Protein AF-A0A1B6HDD0-F1 (afdb_monomer)

Foldseek 3Di:
DDAPDVVQDDDDPQWDQDPVGNNDTAGDAVVAAAQFHCPHRNATDHDPQWDQDPVDRSYTHHHAPDAQAQFHCPHHNATDHDPQWDQDPVDRSYTAGDAVVAAAQFHCPHRNATDHDPQWDQDPVHRSYTHGHDPDDPDPD

Nearest PDB structures (foldseek):
  5mvx-assembly1_A  TM=5.443E-01  e=8.608E-04  Homo sapiens
  6pol-assembly3_F  TM=2.714E-01  e=2.134E-03  Homo sapiens
  3gis-assembly1_X  TM=2.919E-01  e=2.547E-01  Homo sapiens

pLDDT: mean 93.24, std 7.4, range [51.44, 97.88]

Mean predicted aligned error: 6.97 Å

Solvent-accessible surface area (backbone atoms only — not comparable to full-atom values): 7904 Å² total; per-residue (Å²): 101,49,77,78,48,92,99,33,60,41,54,45,93,53,35,40,63,32,94,91,40,66,82,41,63,37,46,42,35,85,70,67,40,38,60,35,42,50,77,38,56,68,38,49,44,48,39,92,58,29,39,71,34,90,91,41,68,42,35,28,42,46,39,43,95,59,78,37,41,62,33,41,55,75,37,60,69,34,47,43,51,39,91,52,33,40,74,32,93,90,39,71,43,32,30,41,43,43,35,84,69,66,38,40,63,32,42,47,76,39,57,67,37,49,46,47,39,93,63,30,38,71,36,93,90,43,65,42,35,29,40,79,58,68,96,57,84,72,82,88,115

Radius of gyration: 28.45 Å; Cα contacts (8 Å, |Δi|>4): 292; chains: 1; bounding box: 66×26×88 Å

Organism: NCBI:txid320908

Secondary structure (DSSP, 8-state):
-EEEETTEEEPPTTEEE-SS-TT-EEE--SSPPBSEEEEETTEEEEPTTEEE-SS-TTBEEEP-SS--BTEEEEETTEEEEPTTEEE-SS-TTBEEE--SSPPBSEEEEETTEEEEPTTEEE-SS-TTBEEE--SS--TT-

Structure (mmCIF, N/CA/C/O backbone):
data_AF-A0A1B6HDD0-F1
#
_entry.id   AF-A0A1B6HDD0-F1
#
loop_
_atom_site.group_PDB
_atom_site.id
_atom_site.type_symbol
_atom_site.label_atom_id
_atom_site.label_alt_id
_atom_site.label_comp_id
_atom_site.label_asym_id
_atom_site.label_entity_id
_atom_site.label_seq_id
_atom_site.pdbx_PDB_ins_code
_atom_site.Cartn_x
_atom_site.Cartn_y
_atom_site.Cartn_z
_atom_site.occupancy
_atom_site.B_iso_or_equiv
_atom_site.auth_seq_id
_atom_site.auth_comp_id
_atom_site.auth_asym_id
_atom_site.auth_atom_id
_atom_site.pdbx_PDB_model_num
ATOM 1 N N . GLY A 1 1 ? 16.488 -5.347 -32.442 1.00 87.25 1 GLY A N 1
ATOM 2 C CA . GLY A 1 1 ? 16.952 -4.260 -33.319 1.00 87.25 1 GLY A CA 1
ATOM 3 C C . GLY A 1 1 ? 17.663 -4.857 -34.510 1.00 87.25 1 GLY A C 1
ATOM 4 O O . GLY A 1 1 ? 17.788 -6.074 -3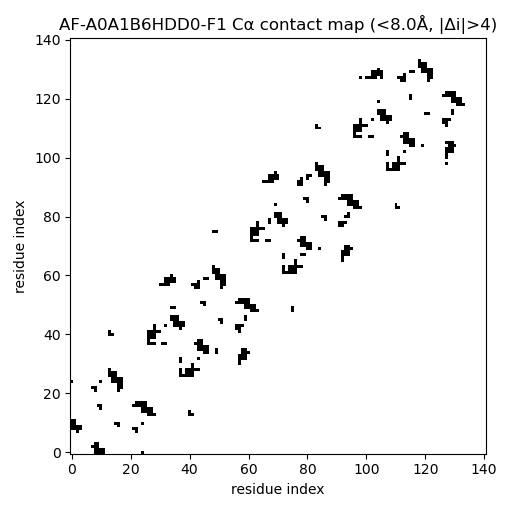4.580 1.00 87.25 1 GLY A O 1
ATOM 5 N N . PHE A 1 2 ? 18.130 -4.018 -35.420 1.00 93.19 2 PHE A N 1
ATOM 6 C CA . PHE A 1 2 ? 18.874 -4.415 -36.612 1.00 93.19 2 PHE A CA 1
ATOM 7 C C . PHE A 1 2 ? 20.097 -3.512 -36.804 1.00 93.19 2 PHE A C 1
ATOM 9 O O . PHE A 1 2 ? 20.147 -2.395 -36.290 1.00 93.19 2 PHE A O 1
ATOM 16 N N . CYS A 1 3 ? 21.099 -4.002 -37.530 1.00 93.62 3 CYS A N 1
ATOM 17 C CA . CYS A 1 3 ? 22.271 -3.212 -37.896 1.00 93.62 3 CYS A CA 1
ATOM 18 C C . CYS A 1 3 ? 21.916 -2.327 -39.098 1.00 93.62 3 CYS A C 1
ATOM 20 O O . CYS A 1 3 ? 21.550 -2.852 -40.147 1.00 93.62 3 CYS A O 1
ATOM 22 N N . SER A 1 4 ? 21.982 -1.004 -38.943 1.00 93.62 4 SER A N 1
ATOM 23 C CA . SER A 1 4 ? 21.658 -0.044 -40.012 1.00 93.62 4 SER A CA 1
ATOM 24 C C . SER A 1 4 ? 22.897 0.521 -40.711 1.00 93.62 4 SER A C 1
ATOM 26 O O . SER A 1 4 ? 22.794 0.994 -41.840 1.00 93.62 4 SER A O 1
ATOM 28 N N . ALA A 1 5 ? 24.067 0.449 -40.068 1.00 92.00 5 ALA A N 1
ATOM 29 C CA . ALA A 1 5 ? 25.375 0.823 -40.611 1.00 92.00 5 ALA A CA 1
ATOM 30 C C . ALA A 1 5 ? 26.495 0.130 -39.803 1.00 92.00 5 ALA A C 1
ATOM 32 O O . ALA A 1 5 ? 26.215 -0.388 -38.717 1.00 92.00 5 ALA A O 1
ATOM 33 N N . PRO A 1 6 ? 27.765 0.122 -40.263 1.00 91.81 6 PRO A N 1
ATOM 34 C CA . PRO A 1 6 ? 28.874 -0.424 -39.482 1.00 91.81 6 PRO A CA 1
ATOM 35 C C . PRO A 1 6 ? 28.895 0.149 -38.059 1.00 91.81 6 PRO A C 1
ATOM 37 O O . PRO A 1 6 ? 28.836 1.364 -37.867 1.00 91.81 6 PRO A O 1
ATOM 40 N N . ASN A 1 7 ? 28.931 -0.734 -37.058 1.00 87.06 7 ASN A N 1
ATOM 41 C CA . ASN A 1 7 ? 28.889 -0.391 -35.630 1.00 87.06 7 ASN A CA 1
ATOM 42 C C . ASN A 1 7 ? 27.649 0.418 -35.184 1.00 87.06 7 ASN A C 1
ATOM 44 O O . ASN A 1 7 ? 27.659 1.022 -34.116 1.00 87.06 7 ASN A O 1
ATOM 48 N N . THR A 1 8 ? 26.566 0.429 -35.969 1.00 91.19 8 THR A N 1
ATOM 49 C CA . THR A 1 8 ? 25.345 1.189 -35.662 1.00 91.19 8 THR A CA 1
ATOM 50 C C . THR A 1 8 ? 24.133 0.265 -35.567 1.00 91.19 8 THR A C 1
ATOM 52 O O . THR A 1 8 ? 23.636 -0.256 -36.565 1.00 91.19 8 THR A O 1
ATOM 55 N N . CYS A 1 9 ? 23.623 0.091 -34.345 1.00 92.06 9 CYS A N 1
ATOM 56 C CA . CYS A 1 9 ? 22.371 -0.618 -34.076 1.00 92.06 9 CYS A CA 1
ATOM 57 C C . CYS A 1 9 ? 21.180 0.356 -34.101 1.00 92.06 9 CYS A C 1
ATOM 59 O O . CYS A 1 9 ? 21.254 1.438 -33.509 1.00 92.06 9 CYS A O 1
ATOM 61 N N . THR A 1 10 ? 20.081 -0.034 -34.747 1.00 94.94 10 THR A N 1
ATOM 62 C CA . THR A 1 10 ? 18.776 0.643 -34.702 1.00 94.94 10 THR A CA 1
ATOM 63 C C . THR A 1 10 ? 17.762 -0.267 -34.008 1.00 94.94 10 THR A C 1
ATOM 65 O O . THR A 1 10 ? 17.672 -1.464 -34.290 1.00 94.94 10 THR A O 1
ATOM 68 N N . CYS A 1 11 ? 17.004 0.281 -33.059 1.00 96.00 11 CYS A N 1
ATOM 69 C CA . CYS A 1 11 ? 15.998 -0.475 -32.316 1.00 96.00 11 CYS A CA 1
ATOM 70 C C . CYS A 1 11 ? 14.712 -0.660 -33.134 1.00 96.00 11 CYS A C 1
ATOM 72 O O . CYS A 1 11 ? 14.421 0.138 -34.018 1.00 96.00 11 CYS A O 1
ATOM 74 N N . TYR A 1 12 ? 13.980 -1.745 -32.861 1.00 95.38 12 TYR A N 1
ATOM 75 C CA . TYR A 1 12 ? 12.648 -1.948 -33.438 1.00 95.38 12 TYR A CA 1
ATOM 76 C C . TYR A 1 12 ? 11.626 -1.029 -32.762 1.00 95.38 12 TYR A C 1
ATOM 78 O O . TYR A 1 12 ? 11.892 -0.507 -31.676 1.00 95.38 12 TYR A O 1
ATOM 86 N N . ASP A 1 13 ? 10.456 -0.880 -33.379 1.00 94.81 13 ASP A N 1
ATOM 87 C CA . ASP A 1 13 ? 9.355 -0.085 -32.839 1.00 94.81 13 ASP A CA 1
ATOM 88 C C . ASP A 1 13 ? 9.006 -0.507 -31.407 1.00 94.81 13 ASP A C 1
ATOM 90 O O . ASP A 1 13 ? 8.949 -1.692 -31.075 1.00 94.81 13 ASP A O 1
ATOM 94 N N . GLY A 1 14 ? 8.813 0.486 -30.535 1.00 94.06 14 GLY A N 1
ATOM 95 C CA . GLY A 1 14 ? 8.567 0.258 -29.111 1.00 94.06 14 GLY A CA 1
ATOM 96 C C . GLY A 1 14 ? 9.820 -0.030 -28.274 1.00 94.06 14 GLY A C 1
ATOM 97 O O . GLY A 1 14 ? 9.694 -0.293 -27.080 1.00 94.06 14 GLY A O 1
ATOM 98 N N . TYR A 1 15 ? 11.022 0.049 -28.854 1.00 95.62 15 TYR A N 1
ATOM 99 C CA . TYR A 1 15 ? 12.292 -0.076 -28.137 1.00 95.62 15 TYR A CA 1
ATOM 100 C C . TYR A 1 15 ? 13.188 1.151 -28.339 1.00 95.62 15 TYR A C 1
ATOM 102 O O . TYR A 1 15 ? 13.199 1.777 -29.396 1.00 95.62 15 TYR A O 1
ATOM 110 N N . VAL A 1 16 ? 14.019 1.450 -27.342 1.00 94.56 16 VAL A N 1
ATOM 111 C CA . VAL A 1 16 ? 15.017 2.534 -27.366 1.00 94.56 16 VAL A CA 1
ATOM 112 C C . VAL A 1 16 ? 16.392 2.006 -26.986 1.00 94.56 16 VAL A C 1
ATOM 114 O O . VAL A 1 16 ? 16.502 0.991 -26.298 1.00 94.56 16 VAL A O 1
ATOM 117 N N . LYS A 1 17 ? 17.461 2.679 -27.425 1.00 94.12 17 LYS A N 1
ATOM 118 C CA . LYS A 1 17 ? 18.824 2.302 -27.027 1.00 94.12 17 LYS A CA 1
ATOM 119 C C . LYS A 1 17 ? 18.963 2.373 -25.511 1.00 94.12 17 LYS A C 1
ATOM 121 O O . LYS A 1 17 ? 18.499 3.322 -24.880 1.00 94.12 17 LYS A O 1
ATOM 126 N N . ASN A 1 18 ? 19.593 1.361 -24.931 1.00 91.12 18 ASN A N 1
ATOM 127 C CA . ASN A 1 18 ? 19.897 1.347 -23.514 1.00 91.12 18 ASN A CA 1
ATOM 128 C C . ASN A 1 18 ? 20.914 2.453 -23.201 1.00 91.12 18 ASN A C 1
ATOM 130 O O . ASN A 1 18 ? 21.829 2.706 -23.982 1.00 91.12 18 ASN A O 1
ATOM 134 N N . PHE A 1 19 ? 20.754 3.095 -22.046 1.00 88.12 19 PHE A N 1
ATOM 135 C CA . PHE A 1 19 ? 21.634 4.181 -21.620 1.00 88.12 19 PHE A CA 1
ATOM 136 C C . PHE A 1 19 ? 23.091 3.728 -21.416 1.00 88.12 19 PHE A C 1
ATOM 138 O O . PHE A 1 19 ? 24.013 4.474 -21.725 1.00 88.12 19 PHE A O 1
ATOM 145 N N . TRP A 1 20 ? 23.298 2.502 -20.925 1.00 90.69 20 TRP A N 1
ATOM 146 C CA . TRP A 1 20 ? 24.621 1.959 -20.596 1.00 90.69 20 TRP A CA 1
ATOM 147 C C . TRP A 1 20 ? 25.282 1.223 -21.763 1.00 90.69 20 TRP A C 1
ATOM 149 O O . TRP A 1 20 ? 26.503 1.102 -21.799 1.00 90.69 20 TRP A O 1
ATOM 159 N N . ASP A 1 21 ? 24.486 0.728 -22.711 1.00 91.38 21 ASP A N 1
ATOM 160 C CA . ASP A 1 21 ? 24.967 -0.025 -23.867 1.00 91.38 21 ASP A CA 1
ATOM 161 C C . ASP A 1 21 ? 24.162 0.335 -25.121 1.00 91.38 21 ASP A C 1
ATOM 163 O O . ASP A 1 21 ? 23.034 -0.118 -25.321 1.00 91.38 21 ASP A O 1
ATOM 167 N N . SER A 1 22 ? 24.776 1.126 -26.002 1.00 88.94 22 SER A N 1
ATOM 168 C CA . SER A 1 22 ? 24.150 1.591 -27.246 1.00 88.94 22 SER A CA 1
ATOM 169 C C . SER A 1 22 ? 23.842 0.478 -28.261 1.00 88.94 22 SER A C 1
ATOM 171 O O . SER A 1 22 ? 23.110 0.723 -29.227 1.00 88.94 22 SER A O 1
ATOM 173 N N . TYR A 1 23 ? 24.373 -0.732 -28.049 1.00 90.00 23 TYR A N 1
ATOM 174 C CA . TYR A 1 23 ? 24.088 -1.921 -28.853 1.00 90.00 23 TYR A CA 1
ATOM 175 C C . TYR A 1 23 ? 22.906 -2.732 -28.309 1.00 90.00 23 TYR A C 1
ATOM 177 O O . TYR A 1 23 ? 22.387 -3.604 -29.011 1.00 90.00 23 TYR A O 1
ATOM 185 N N . LYS A 1 24 ? 22.425 -2.416 -27.101 1.00 92.19 24 LYS A N 1
ATOM 186 C CA . LYS A 1 24 ? 21.248 -3.030 -26.488 1.00 92.19 24 LYS A CA 1
ATOM 187 C C . LYS A 1 24 ? 20.025 -2.133 -26.653 1.00 92.19 24 LYS A C 1
ATOM 189 O O . LYS A 1 24 ? 20.088 -0.923 -26.465 1.00 92.19 24 LYS A O 1
ATOM 194 N N . CYS A 1 25 ? 18.885 -2.742 -26.956 1.00 93.81 25 CYS A N 1
ATOM 195 C CA . CYS A 1 25 ? 17.597 -2.059 -27.016 1.00 93.81 25 CYS A CA 1
ATOM 196 C C . CYS A 1 25 ? 16.744 -2.463 -25.810 1.00 93.81 25 CYS A C 1
ATOM 198 O O . CYS A 1 25 ? 16.557 -3.653 -25.560 1.00 93.81 25 CYS A O 1
ATOM 200 N N . SER A 1 26 ? 16.230 -1.482 -25.074 1.00 94.44 26 SER A N 1
ATOM 201 C CA . SER A 1 26 ? 15.281 -1.665 -23.976 1.00 94.44 26 SER A CA 1
ATOM 202 C C . SER A 1 26 ? 13.856 -1.391 -24.464 1.00 94.44 26 SER A C 1
ATOM 204 O O . SER A 1 26 ? 13.667 -0.450 -25.237 1.00 94.44 26 SER A O 1
ATOM 206 N N . PRO A 1 27 ? 12.853 -2.174 -24.037 1.00 96.25 27 PRO A N 1
ATOM 207 C CA . PRO A 1 27 ? 11.457 -1.900 -24.362 1.00 96.25 27 PRO A CA 1
ATOM 208 C C . PRO A 1 27 ? 10.980 -0.604 -23.694 1.00 96.25 27 PRO A C 1
ATOM 210 O O . PRO A 1 27 ? 11.490 -0.204 -22.644 1.00 96.25 27 PRO A O 1
ATOM 213 N N . VAL A 1 28 ? 9.986 0.034 -24.304 1.00 96.19 28 VAL A N 1
ATOM 214 C CA . VAL A 1 28 ? 9.339 1.252 -23.808 1.00 96.19 28 VAL A CA 1
ATOM 215 C C . VAL A 1 28 ? 7.900 0.944 -23.421 1.00 96.19 28 VAL A C 1
ATOM 217 O O . VAL A 1 28 ? 7.159 0.326 -24.181 1.00 96.19 28 VAL A O 1
ATOM 220 N N . CYS A 1 29 ? 7.501 1.416 -22.246 1.00 96.94 29 CYS A N 1
ATOM 221 C CA . CYS A 1 29 ? 6.127 1.373 -21.770 1.00 96.94 29 CYS A CA 1
ATOM 222 C C . CYS A 1 29 ? 5.663 2.809 -21.529 1.00 96.94 29 CYS A C 1
ATOM 224 O O . CYS A 1 29 ? 6.361 3.570 -20.853 1.00 96.94 29 CYS A O 1
ATOM 226 N N . ASN A 1 30 ? 4.512 3.176 -22.091 1.00 95.19 30 ASN A N 1
ATOM 227 C CA . ASN A 1 30 ? 3.882 4.468 -21.852 1.00 95.19 30 ASN A CA 1
ATOM 228 C C . ASN A 1 30 ? 2.392 4.269 -21.508 1.00 95.19 30 ASN A C 1
ATOM 230 O O . ASN A 1 30 ? 1.623 3.921 -22.405 1.00 95.19 30 ASN A O 1
ATOM 234 N N . PRO A 1 31 ? 1.970 4.486 -20.248 1.00 95.81 31 PRO A N 1
ATOM 235 C CA . PRO A 1 31 ? 2.752 5.007 -19.119 1.00 95.81 31 PRO A CA 1
ATOM 236 C C . PRO A 1 31 ? 3.839 4.033 -18.608 1.00 95.81 31 PRO A C 1
ATOM 238 O O . PRO A 1 31 ? 3.815 2.846 -18.938 1.00 95.81 31 PRO A O 1
ATOM 241 N N . PRO A 1 32 ? 4.820 4.509 -17.816 1.00 95.81 32 PRO A N 1
ATOM 242 C CA . PRO A 1 32 ? 5.815 3.633 -17.202 1.00 95.81 32 PRO A CA 1
ATOM 243 C C . PRO A 1 32 ? 5.168 2.652 -16.214 1.00 95.81 32 PRO A C 1
ATOM 245 O O . PRO A 1 32 ? 4.188 2.979 -15.544 1.00 95.81 32 PRO A O 1
ATOM 248 N N . CYS A 1 33 ? 5.751 1.457 -16.094 1.00 97.38 33 CYS A N 1
ATOM 249 C CA . CYS A 1 33 ? 5.276 0.434 -15.167 1.00 97.38 33 CYS A CA 1
ATOM 250 C C . CYS A 1 33 ? 5.477 0.864 -13.705 1.00 97.38 33 CYS A C 1
ATOM 252 O O . CYS A 1 33 ? 6.588 1.215 -13.305 1.00 97.38 33 CYS A O 1
ATOM 254 N N . VAL A 1 34 ? 4.430 0.768 -12.887 1.00 97.50 34 VAL A N 1
ATOM 255 C CA . VAL A 1 34 ? 4.492 1.006 -11.437 1.00 97.50 34 VAL A CA 1
ATOM 256 C C . VAL A 1 34 ? 4.661 -0.333 -10.720 1.00 97.50 34 VAL A C 1
ATOM 258 O O . VAL A 1 34 ? 3.862 -1.243 -10.926 1.00 97.50 34 VAL A O 1
ATOM 261 N N . ASN A 1 35 ? 5.688 -0.456 -9.870 1.00 97.12 35 ASN A N 1
ATOM 262 C CA . ASN A 1 35 ? 6.073 -1.702 -9.180 1.00 97.12 35 ASN A CA 1
ATOM 263 C C . ASN A 1 35 ? 6.315 -2.896 -10.123 1.00 97.12 35 ASN A C 1
ATOM 265 O O . ASN A 1 35 ? 6.018 -4.052 -9.804 1.00 97.12 35 ASN A O 1
ATOM 269 N N . GLY A 1 36 ? 6.878 -2.613 -11.292 1.00 96.94 36 GLY A N 1
ATOM 270 C CA . GLY A 1 36 ? 7.268 -3.624 -12.257 1.00 96.94 36 GLY A CA 1
ATOM 271 C C . GLY A 1 36 ? 8.315 -3.103 -13.228 1.00 96.94 36 GLY A C 1
ATOM 272 O O . GLY A 1 36 ? 8.761 -1.959 -13.146 1.00 96.94 36 GLY A O 1
ATOM 273 N N . ILE A 1 37 ? 8.686 -3.961 -14.168 1.00 96.44 37 ILE A N 1
ATOM 274 C CA . ILE A 1 37 ? 9.578 -3.635 -15.276 1.00 96.44 37 ILE A CA 1
ATOM 275 C C . ILE A 1 37 ? 8.828 -3.735 -16.596 1.00 96.44 37 ILE A C 1
ATOM 277 O O . ILE A 1 37 ? 7.968 -4.596 -16.775 1.00 96.44 37 ILE A O 1
ATOM 281 N N . CYS A 1 38 ? 9.201 -2.882 -17.543 1.00 96.50 38 CYS A N 1
ATOM 282 C CA . CYS A 1 38 ? 8.800 -3.050 -18.931 1.00 96.50 38 CYS A CA 1
ATOM 283 C C . CYS A 1 38 ? 9.626 -4.206 -19.514 1.00 96.50 38 CYS A C 1
ATOM 285 O O . CYS A 1 38 ? 10.847 -4.079 -19.632 1.00 96.50 38 CYS A O 1
ATOM 287 N N . PHE A 1 39 ? 8.998 -5.347 -19.806 1.00 95.25 39 PHE A N 1
ATOM 288 C CA . PHE A 1 39 ? 9.697 -6.523 -20.353 1.00 95.25 39 PHE A CA 1
ATOM 289 C C . PHE A 1 39 ? 9.459 -6.686 -21.861 1.00 95.25 39 PHE A C 1
ATOM 291 O O . PHE A 1 39 ? 10.305 -7.246 -22.559 1.00 95.25 39 PHE A O 1
ATOM 298 N N . MET A 1 40 ? 8.362 -6.119 -22.367 1.00 94.94 40 MET A N 1
ATOM 299 C CA . MET A 1 40 ? 8.050 -5.939 -23.786 1.00 94.94 40 MET A CA 1
ATOM 300 C C . MET A 1 40 ? 7.409 -4.558 -23.999 1.00 94.94 40 MET A C 1
ATOM 302 O O . MET A 1 40 ? 6.975 -3.943 -23.022 1.00 94.94 40 MET A O 1
ATOM 306 N N . PRO A 1 41 ? 7.370 -4.027 -25.236 1.00 95.94 41 PRO A N 1
ATOM 307 C CA . PRO A 1 41 ? 6.754 -2.737 -25.506 1.00 95.94 41 PRO A CA 1
ATOM 308 C C . PRO A 1 41 ? 5.316 -2.692 -24.994 1.00 95.94 41 PRO A C 1
ATOM 310 O O . PRO A 1 41 ? 4.486 -3.501 -25.395 1.00 95.94 41 PRO A O 1
ATOM 313 N N . ASN A 1 42 ? 5.036 -1.742 -24.105 1.00 95.56 42 ASN A N 1
ATOM 314 C CA . ASN A 1 42 ? 3.747 -1.588 -23.425 1.00 95.56 42 ASN A CA 1
ATOM 315 C C . ASN A 1 42 ? 3.259 -2.806 -22.613 1.00 95.56 42 ASN A C 1
ATOM 317 O O . ASN A 1 42 ? 2.082 -2.867 -22.258 1.00 95.56 42 ASN A O 1
ATOM 321 N N . GLU A 1 43 ? 4.147 -3.736 -22.247 1.00 95.75 43 GLU A N 1
ATOM 322 C CA . GLU A 1 43 ? 3.825 -4.840 -21.341 1.00 95.75 43 GLU A CA 1
ATOM 323 C C . GLU A 1 43 ? 4.708 -4.827 -20.087 1.00 95.75 43 GLU A C 1
ATOM 325 O O . GLU A 1 43 ? 5.944 -4.878 -20.139 1.00 95.75 43 GLU A O 1
ATOM 330 N N . CYS A 1 44 ? 4.040 -4.801 -18.933 1.00 97.25 44 CYS A N 1
ATOM 331 C CA . CYS A 1 44 ? 4.672 -4.780 -17.621 1.00 97.25 44 CYS A CA 1
ATOM 332 C C . CYS A 1 44 ? 4.724 -6.175 -16.991 1.00 97.25 44 CYS A C 1
ATOM 334 O O . CYS A 1 44 ? 3.720 -6.889 -16.944 1.00 97.25 44 CYS A O 1
ATOM 336 N N . ALA A 1 45 ? 5.889 -6.523 -16.451 1.00 97.12 45 ALA A N 1
ATOM 337 C CA . ALA A 1 45 ? 6.095 -7.666 -15.576 1.00 97.12 45 ALA A CA 1
ATOM 338 C C . ALA A 1 45 ? 6.248 -7.143 -14.148 1.00 97.12 45 ALA A C 1
ATOM 340 O O . ALA A 1 45 ? 7.104 -6.299 -13.875 1.00 97.12 45 ALA A O 1
ATOM 341 N N . CYS A 1 46 ? 5.403 -7.623 -13.243 1.00 97.88 46 CYS A N 1
ATOM 342 C CA . CYS A 1 46 ? 5.393 -7.168 -11.860 1.00 97.88 46 CYS A CA 1
ATOM 343 C C . CYS A 1 46 ? 6.614 -7.665 -11.082 1.00 97.88 46 CYS A C 1
ATOM 345 O O . CYS A 1 46 ? 7.140 -8.748 -11.346 1.00 97.88 46 CYS A O 1
ATOM 347 N N . PHE A 1 47 ? 7.055 -6.877 -10.100 1.00 96.81 47 PHE A N 1
ATOM 348 C CA . PHE A 1 47 ? 8.059 -7.336 -9.145 1.00 96.81 47 PHE A CA 1
ATOM 349 C C . PHE A 1 47 ? 7.534 -8.499 -8.293 1.00 96.81 47 PHE A C 1
ATOM 351 O O . PHE A 1 47 ? 6.335 -8.767 -8.224 1.00 96.81 47 PHE A O 1
ATOM 358 N N . SER A 1 48 ? 8.451 -9.188 -7.612 1.00 95.62 48 SER A N 1
ATOM 359 C CA . SER A 1 48 ? 8.100 -10.302 -6.729 1.00 95.62 48 SER A CA 1
ATOM 360 C C . SER A 1 48 ? 7.065 -9.883 -5.679 1.00 95.62 48 SER A C 1
ATOM 362 O O . SER A 1 48 ? 7.228 -8.856 -5.020 1.00 95.62 48 SER A O 1
ATOM 364 N N . ASN A 1 49 ? 6.017 -10.697 -5.515 1.00 95.69 49 ASN A N 1
ATOM 365 C CA . ASN A 1 49 ? 4.857 -10.440 -4.652 1.00 95.69 49 ASN A CA 1
ATOM 366 C C . ASN A 1 49 ? 4.028 -9.195 -5.019 1.00 95.69 49 ASN A C 1
ATOM 368 O O . ASN A 1 49 ? 3.293 -8.672 -4.181 1.00 95.69 49 ASN A O 1
ATOM 372 N N . TYR A 1 50 ? 4.112 -8.733 -6.263 1.00 97.12 50 TYR A N 1
ATOM 373 C CA . TYR A 1 50 ? 3.151 -7.805 -6.846 1.00 97.12 50 TYR A CA 1
ATOM 374 C C . TYR A 1 50 ? 2.367 -8.510 -7.949 1.00 97.12 50 TYR A C 1
ATOM 376 O O . TYR A 1 50 ? 2.887 -9.375 -8.653 1.00 97.12 50 TYR A O 1
ATOM 384 N N . ILE A 1 51 ? 1.107 -8.126 -8.102 1.00 95.56 51 ILE A N 1
ATOM 385 C CA . ILE A 1 51 ? 0.192 -8.674 -9.099 1.00 95.56 51 ILE A CA 1
ATOM 386 C C . ILE A 1 51 ? -0.318 -7.561 -10.001 1.00 95.56 51 ILE A C 1
ATOM 388 O O . ILE A 1 51 ? -0.461 -6.415 -9.575 1.00 95.56 51 ILE A O 1
ATOM 392 N N . LYS A 1 52 ? -0.577 -7.904 -11.262 1.00 95.44 52 LYS A N 1
ATOM 393 C CA . LYS A 1 52 ? -1.086 -6.958 -12.251 1.00 95.44 52 LYS A CA 1
ATOM 394 C C . LYS A 1 52 ? -2.453 -6.450 -11.806 1.00 95.44 52 LYS A C 1
ATOM 396 O O . LYS A 1 52 ? -3.314 -7.245 -11.429 1.00 95.44 52 LYS A O 1
ATOM 401 N N . ASP A 1 53 ? -2.628 -5.138 -11.828 1.00 95.12 53 ASP A N 1
ATOM 402 C CA . ASP A 1 53 ? -3.910 -4.531 -11.525 1.00 95.12 53 ASP A CA 1
ATOM 403 C C . ASP A 1 53 ? -4.938 -4.841 -12.623 1.00 95.12 53 ASP A C 1
ATOM 405 O O . ASP A 1 53 ? -4.599 -4.960 -13.803 1.00 95.12 53 ASP A O 1
ATOM 409 N N . GLN A 1 54 ? -6.199 -5.002 -12.221 1.00 92.25 54 GLN A N 1
ATOM 410 C CA . GLN A 1 54 ? -7.286 -5.357 -13.136 1.00 92.25 54 GLN A CA 1
ATOM 411 C C . GLN A 1 54 ? -7.756 -4.163 -13.973 1.00 92.25 54 GLN A C 1
ATOM 413 O O . GLN A 1 54 ? -8.209 -4.356 -15.098 1.00 92.25 54 GLN A O 1
ATOM 418 N N . GLU A 1 55 ? -7.639 -2.944 -13.443 1.00 94.56 55 GLU A N 1
ATOM 419 C CA . GLU A 1 55 ? -8.094 -1.718 -14.106 1.00 94.56 55 GLU A CA 1
ATOM 420 C C . GLU A 1 55 ? -6.978 -1.088 -14.945 1.00 94.56 55 GLU A C 1
ATOM 422 O O . GLU A 1 55 ? -7.237 -0.526 -16.009 1.00 94.56 55 GLU A O 1
ATOM 427 N N . ASN A 1 56 ? -5.725 -1.203 -14.494 1.00 95.19 56 ASN A N 1
ATOM 428 C CA . ASN A 1 56 ? -4.569 -0.647 -15.180 1.00 95.19 56 ASN A CA 1
ATOM 429 C C . ASN A 1 56 ? -3.425 -1.661 -15.322 1.00 95.19 56 ASN A C 1
ATOM 431 O O . ASN A 1 56 ? -2.647 -1.896 -14.401 1.00 95.19 56 ASN A O 1
ATOM 435 N N . SER A 1 57 ? -3.232 -2.174 -16.538 1.00 93.94 57 SER A N 1
ATOM 436 C CA . SER A 1 57 ? -2.177 -3.142 -16.864 1.00 93.94 57 SER A CA 1
ATOM 437 C C . SER A 1 57 ? -0.742 -2.652 -16.641 1.00 93.94 57 SER A C 1
ATOM 439 O O . SER A 1 57 ? 0.173 -3.478 -16.642 1.00 93.94 57 SER A O 1
ATOM 441 N N . PHE A 1 58 ? -0.534 -1.341 -16.486 1.00 96.75 58 PHE A N 1
ATOM 442 C CA . PHE A 1 58 ? 0.765 -0.736 -16.188 1.00 96.75 58 PHE A CA 1
ATOM 443 C C . PHE A 1 58 ? 1.043 -0.620 -14.687 1.00 96.75 58 PHE A C 1
ATOM 445 O O . PHE A 1 58 ? 2.150 -0.258 -14.290 1.00 96.75 58 PHE A O 1
ATOM 452 N N . VAL A 1 59 ? 0.063 -0.931 -13.839 1.00 97.25 59 VAL A N 1
ATOM 453 C CA . VAL A 1 59 ? 0.198 -0.879 -12.386 1.00 97.25 59 VAL A CA 1
ATOM 454 C C . VAL A 1 59 ? 0.245 -2.292 -11.832 1.00 97.25 59 VAL A C 1
ATOM 456 O O . VAL A 1 59 ? -0.620 -3.123 -12.096 1.00 97.25 59 VAL A O 1
ATOM 459 N N . CYS A 1 60 ? 1.256 -2.556 -11.016 1.00 97.06 60 CYS A N 1
ATOM 460 C CA . CYS A 1 60 ? 1.336 -3.757 -10.211 1.00 97.06 60 CYS A CA 1
ATOM 461 C C . CYS A 1 60 ? 1.001 -3.400 -8.758 1.00 97.06 60 CYS A C 1
ATOM 463 O O . CYS A 1 60 ? 1.693 -2.600 -8.117 1.00 97.06 60 CYS A O 1
ATOM 465 N N . LYS A 1 61 ? -0.086 -3.971 -8.237 1.00 96.06 61 LYS A N 1
ATOM 466 C CA . LYS A 1 61 ? -0.518 -3.793 -6.847 1.00 96.06 61 LYS A CA 1
ATOM 467 C C . LYS A 1 61 ? 0.171 -4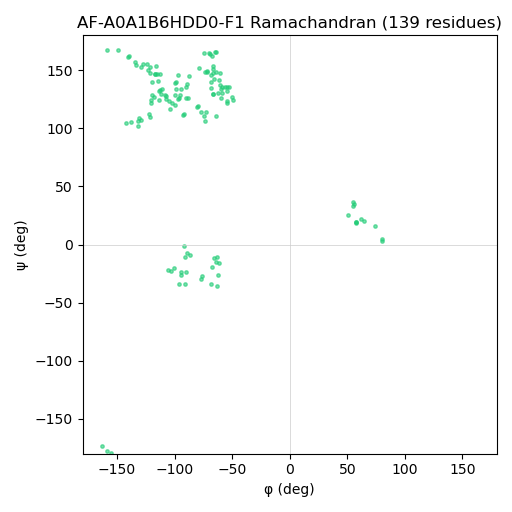.827 -5.949 1.00 96.06 61 LYS A C 1
ATOM 469 O O . LYS A 1 61 ? 0.422 -5.949 -6.397 1.00 96.06 61 LYS A O 1
ATOM 474 N N . PRO A 1 62 ? 0.519 -4.471 -4.703 1.00 96.62 62 PRO A N 1
ATOM 475 C CA . PRO A 1 62 ? 1.121 -5.418 -3.774 1.00 96.62 62 PRO A CA 1
ATOM 476 C C . PRO A 1 62 ? 0.162 -6.577 -3.499 1.00 96.62 62 PRO A C 1
ATOM 478 O O . PRO A 1 62 ? -1.049 -6.389 -3.377 1.00 96.62 62 PRO A O 1
ATOM 481 N N . HIS A 1 63 ? 0.712 -7.782 -3.391 1.00 95.19 63 HIS A N 1
ATOM 482 C CA . HIS A 1 63 ? -0.043 -8.967 -3.020 1.00 95.19 63 HIS A CA 1
ATOM 483 C C . HIS A 1 63 ? 0.066 -9.221 -1.514 1.00 95.19 63 HIS A C 1
ATOM 485 O O . HIS A 1 63 ? 1.161 -9.297 -0.952 1.00 95.19 63 HIS A O 1
ATOM 491 N N . CYS A 1 64 ? -1.082 -9.391 -0.867 1.00 95.00 64 CYS A N 1
ATOM 492 C CA . CYS A 1 64 ? -1.184 -9.865 0.504 1.00 95.00 64 CYS A CA 1
ATOM 493 C C . CYS A 1 64 ? -1.815 -11.259 0.483 1.00 95.00 64 CYS A C 1
ATOM 495 O O . CYS A 1 64 ? -2.860 -11.453 -0.134 1.00 95.00 64 CYS A O 1
ATOM 497 N N . SER A 1 65 ? -1.179 -12.220 1.157 1.00 93.38 65 SER A N 1
ATOM 498 C CA . SER A 1 65 ? -1.660 -13.611 1.218 1.00 93.38 65 SER A CA 1
ATOM 499 C C . SER A 1 65 ? -3.027 -13.752 1.894 1.00 93.38 65 SER A C 1
ATOM 501 O O . SER A 1 65 ? -3.777 -14.667 1.568 1.00 93.38 65 SER A O 1
ATOM 503 N N . ASN A 1 66 ? -3.368 -12.821 2.787 1.00 94.00 66 ASN A N 1
ATOM 504 C CA . ASN A 1 66 ? -4.694 -12.680 3.376 1.00 94.00 66 ASN A CA 1
ATOM 505 C C . ASN A 1 66 ? -5.243 -11.271 3.135 1.00 94.00 66 ASN A C 1
ATOM 507 O O . ASN A 1 66 ? -4.491 -10.307 2.977 1.00 94.00 66 ASN A O 1
ATOM 511 N N . ASN A 1 67 ? -6.570 -11.153 3.145 1.00 93.50 67 ASN A N 1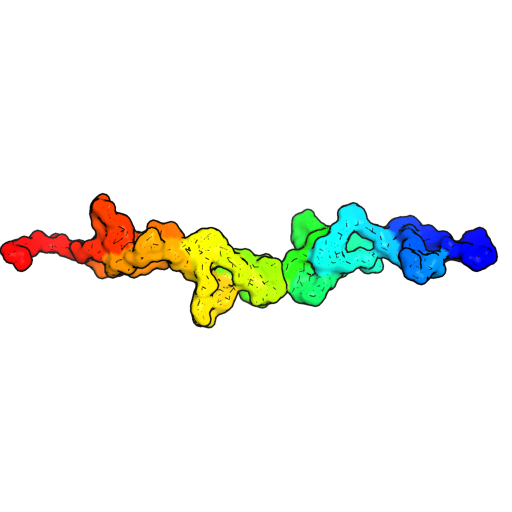
ATOM 512 C CA . ASN A 1 67 ? -7.234 -9.864 3.014 1.00 93.50 67 ASN A CA 1
ATOM 513 C C . ASN A 1 67 ? -6.997 -8.985 4.255 1.00 93.50 67 ASN A C 1
ATOM 515 O O . ASN A 1 67 ? -7.164 -9.451 5.383 1.00 93.50 67 ASN A O 1
ATOM 519 N N . CYS A 1 68 ? -6.664 -7.710 4.041 1.00 96.44 68 CYS A N 1
ATOM 520 C CA . CYS A 1 68 ? -6.525 -6.732 5.117 1.00 96.44 68 CYS A CA 1
ATOM 521 C C . CYS A 1 68 ? -7.915 -6.279 5.594 1.00 96.44 68 CYS A C 1
ATOM 523 O O . CYS A 1 68 ? -8.653 -5.639 4.850 1.00 96.44 68 CYS A O 1
ATOM 525 N N . VAL A 1 69 ? -8.289 -6.595 6.833 1.00 96.69 69 VAL A N 1
ATOM 526 C CA . VAL A 1 69 ? -9.572 -6.179 7.423 1.00 96.69 69 VAL A CA 1
ATOM 527 C C . VAL A 1 69 ? -9.413 -4.809 8.081 1.00 96.69 69 VAL A C 1
ATOM 529 O O . VAL A 1 69 ? -8.553 -4.642 8.946 1.00 96.69 69 VAL A O 1
ATOM 532 N N . ASN A 1 70 ? -10.264 -3.847 7.703 1.00 96.75 70 ASN A N 1
ATOM 533 C CA . ASN A 1 70 ? -10.181 -2.432 8.108 1.00 96.75 70 ASN A CA 1
ATOM 534 C C . ASN A 1 70 ? -8.830 -1.776 7.768 1.00 96.75 70 ASN A C 1
ATOM 536 O O . ASN A 1 70 ? -8.309 -0.929 8.498 1.00 96.75 70 ASN A O 1
ATOM 540 N N . GLY A 1 71 ? -8.253 -2.193 6.647 1.00 97.00 71 GLY A N 1
ATOM 541 C CA . GLY A 1 71 ? -7.031 -1.635 6.101 1.00 97.00 71 GLY A CA 1
ATOM 542 C C . GLY A 1 71 ? -6.869 -2.030 4.643 1.00 97.00 71 GLY A C 1
ATOM 543 O O . GLY A 1 71 ? -7.745 -2.650 4.045 1.00 97.00 71 GLY A O 1
ATOM 544 N N . PHE A 1 72 ? -5.722 -1.697 4.073 1.00 96.00 72 PHE A N 1
ATOM 545 C CA . PHE A 1 72 ? -5.376 -2.028 2.698 1.00 96.00 72 PHE A CA 1
ATOM 546 C C . PHE A 1 72 ? -3.963 -2.606 2.616 1.00 96.00 72 PHE A C 1
ATOM 548 O O . PHE A 1 72 ? -3.112 -2.343 3.469 1.00 96.00 72 PHE A O 1
ATOM 555 N N . CYS A 1 73 ? -3.714 -3.407 1.579 1.00 96.12 73 CYS A N 1
ATOM 556 C CA . CYS A 1 73 ? -2.387 -3.943 1.297 1.00 96.12 73 CYS A CA 1
ATOM 557 C C . CYS A 1 73 ? -1.515 -2.807 0.741 1.00 96.12 73 CYS A C 1
ATOM 559 O O . CYS A 1 73 ? -1.724 -2.358 -0.385 1.00 96.12 73 CYS A O 1
ATOM 561 N N . SER A 1 74 ? -0.586 -2.297 1.546 1.00 95.12 74 SER A N 1
ATOM 562 C CA . SER A 1 74 ? 0.270 -1.154 1.190 1.00 95.12 74 SER A CA 1
ATOM 563 C C . SER A 1 74 ? 1.615 -1.586 0.611 1.00 95.12 74 SER A C 1
ATOM 565 O O . SER A 1 74 ? 2.210 -0.872 -0.192 1.00 95.12 74 SER A O 1
ATOM 567 N N . ALA A 1 75 ? 2.070 -2.779 0.986 1.00 95.19 75 ALA A N 1
ATOM 568 C CA . ALA A 1 75 ? 3.246 -3.453 0.459 1.00 95.19 75 ALA A CA 1
ATOM 569 C C . ALA A 1 75 ? 3.020 -4.974 0.530 1.00 95.19 75 ALA A C 1
ATOM 571 O O . ALA A 1 75 ? 2.070 -5.416 1.186 1.00 95.19 75 ALA A O 1
ATOM 572 N N . PRO A 1 76 ? 3.852 -5.799 -0.129 1.00 95.56 76 PRO A N 1
ATOM 573 C CA . PRO A 1 76 ? 3.706 -7.247 -0.080 1.00 95.56 76 PRO A CA 1
ATOM 574 C C . PRO A 1 76 ? 3.556 -7.782 1.347 1.00 95.56 76 PRO A C 1
ATOM 576 O O . PRO A 1 76 ? 4.389 -7.506 2.212 1.00 95.56 76 PRO A O 1
ATOM 579 N N . ASN A 1 77 ? 2.474 -8.524 1.593 1.00 94.38 77 ASN A N 1
ATOM 580 C CA . ASN A 1 77 ? 2.098 -9.060 2.910 1.00 94.38 77 ASN A CA 1
ATOM 581 C C . ASN A 1 77 ? 2.086 -8.026 4.057 1.00 94.38 77 ASN A C 1
ATOM 583 O O . ASN A 1 77 ? 2.245 -8.380 5.225 1.00 94.38 77 ASN A O 1
ATOM 587 N N . THR A 1 78 ? 1.893 -6.744 3.739 1.00 95.50 78 THR A N 1
ATOM 588 C CA . THR A 1 78 ? 1.875 -5.647 4.70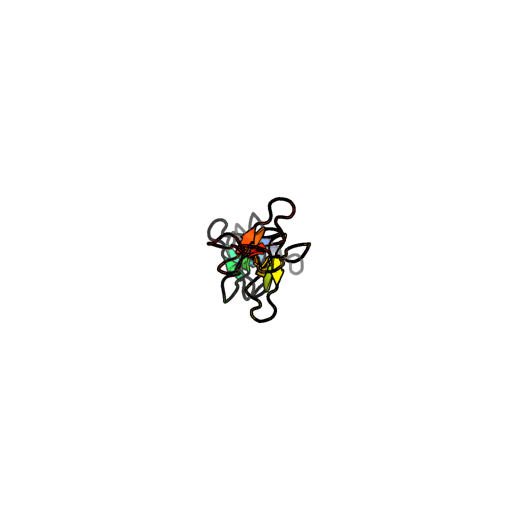8 1.00 95.50 78 THR A CA 1
ATOM 589 C C . THR A 1 78 ? 0.546 -4.910 4.623 1.00 95.50 78 THR A C 1
ATOM 591 O O . THR A 1 78 ? 0.257 -4.232 3.637 1.00 95.50 78 THR A O 1
ATOM 594 N N . CYS A 1 79 ? -0.254 -5.026 5.683 1.00 96.62 79 CYS A N 1
ATOM 595 C CA . CYS A 1 79 ? -1.489 -4.268 5.836 1.00 96.62 79 CYS A CA 1
ATOM 596 C C . CYS A 1 79 ? -1.231 -2.942 6.554 1.00 96.62 79 CYS A C 1
ATOM 598 O O . CYS A 1 79 ? -0.694 -2.925 7.666 1.00 96.62 79 CYS A O 1
ATOM 600 N N . THR A 1 80 ? -1.665 -1.848 5.934 1.00 97.25 80 THR A N 1
ATOM 601 C CA . THR A 1 80 ? -1.778 -0.533 6.571 1.00 97.25 80 THR A CA 1
ATOM 602 C C . THR A 1 80 ? -3.230 -0.302 6.961 1.00 97.25 80 THR A C 1
ATOM 604 O O . THR A 1 80 ? -4.135 -0.487 6.148 1.00 97.25 80 THR A O 1
ATOM 607 N N . CYS A 1 81 ? -3.452 0.071 8.219 1.00 97.88 81 CYS A N 1
ATOM 608 C CA . CYS A 1 81 ? -4.785 0.307 8.761 1.00 97.88 81 CYS A CA 1
ATOM 609 C C . CYS A 1 81 ? -5.381 1.616 8.246 1.00 97.88 81 CYS A C 1
ATOM 611 O O . CYS A 1 81 ? -4.646 2.570 7.995 1.00 97.88 81 CYS A O 1
ATOM 613 N N . TYR A 1 82 ? -6.706 1.653 8.101 1.00 97.62 82 TYR A N 1
AT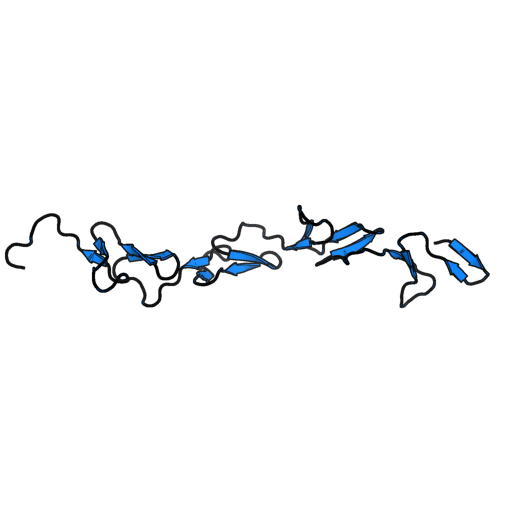OM 614 C CA . TYR A 1 82 ? -7.413 2.903 7.842 1.00 97.62 82 TYR A CA 1
ATOM 615 C C . TYR A 1 82 ? -7.344 3.841 9.051 1.00 97.62 82 TYR A C 1
ATOM 617 O O . TYR A 1 82 ? -7.073 3.415 10.177 1.00 97.62 82 TYR A O 1
ATOM 625 N N . ASP A 1 83 ? -7.628 5.118 8.816 1.00 96.94 83 ASP A N 1
ATOM 626 C CA . ASP A 1 83 ? -7.647 6.133 9.863 1.00 96.94 83 ASP A CA 1
ATOM 627 C C . ASP A 1 83 ? -8.604 5.747 11.000 1.00 96.94 83 ASP A C 1
ATOM 629 O O . ASP A 1 83 ? -9.721 5.280 10.778 1.00 96.94 83 ASP A O 1
ATOM 633 N N . GLY A 1 84 ? -8.145 5.920 12.242 1.00 96.69 84 GLY A N 1
ATOM 634 C CA . GLY A 1 84 ? -8.892 5.507 13.433 1.00 96.69 84 GLY A CA 1
ATOM 635 C C . GLY A 1 84 ? -8.796 4.013 13.769 1.00 96.69 84 GLY A C 1
ATOM 636 O O . GLY A 1 84 ? -9.400 3.579 14.750 1.00 96.69 84 GLY A O 1
ATOM 637 N N . TYR A 1 85 ? -8.018 3.231 13.016 1.00 97.62 85 TYR A N 1
ATOM 638 C CA . TYR A 1 85 ? -7.710 1.835 13.321 1.00 97.62 85 TYR A CA 1
ATOM 639 C C . TYR A 1 85 ? -6.215 1.630 13.595 1.00 97.62 85 TYR A C 1
ATOM 641 O O . TYR A 1 85 ? -5.354 2.347 13.091 1.00 97.62 85 TYR A O 1
ATOM 649 N N . VAL A 1 86 ? -5.894 0.599 14.374 1.00 96.00 86 VAL A N 1
ATOM 650 C CA . VAL A 1 86 ? -4.522 0.185 14.697 1.00 96.00 86 VAL A CA 1
ATOM 651 C C . VAL A 1 86 ? -4.333 -1.298 14.438 1.00 96.00 86 VAL A C 1
ATOM 653 O O . VAL A 1 86 ? -5.276 -2.084 14.517 1.00 96.00 86 VAL A O 1
ATOM 656 N N . LYS A 1 87 ? -3.098 -1.696 14.134 1.00 95.69 87 LYS A N 1
ATOM 657 C CA . LYS A 1 87 ? -2.769 -3.090 13.839 1.00 95.69 87 LYS A CA 1
ATOM 658 C C . LYS A 1 87 ? -3.130 -3.981 15.027 1.00 95.69 87 LYS A C 1
ATOM 660 O O . LYS A 1 87 ? -2.763 -3.687 16.164 1.00 95.69 87 LYS A O 1
ATOM 665 N N . ASN A 1 88 ? -3.854 -5.063 14.766 1.00 94.31 88 ASN A N 1
ATOM 666 C CA . ASN A 1 88 ? -4.202 -6.030 15.792 1.00 94.31 88 ASN A CA 1
ATOM 667 C C . ASN A 1 88 ? -2.941 -6.779 16.251 1.00 94.31 88 ASN A C 1
ATOM 669 O O . ASN A 1 88 ? -2.077 -7.125 15.445 1.00 94.31 88 ASN A O 1
ATOM 673 N N . PHE A 1 89 ? -2.840 -7.027 17.556 1.00 89.94 89 PHE A N 1
ATOM 674 C CA . PHE A 1 89 ? -1.673 -7.677 18.153 1.00 89.94 89 PHE A CA 1
ATOM 675 C C . PHE A 1 89 ? -1.526 -9.152 17.742 1.00 89.94 89 PHE A C 1
ATOM 677 O O . PHE A 1 89 ? -0.411 -9.641 17.590 1.00 89.94 89 PHE A O 1
ATOM 684 N N . TRP A 1 90 ? -2.643 -9.853 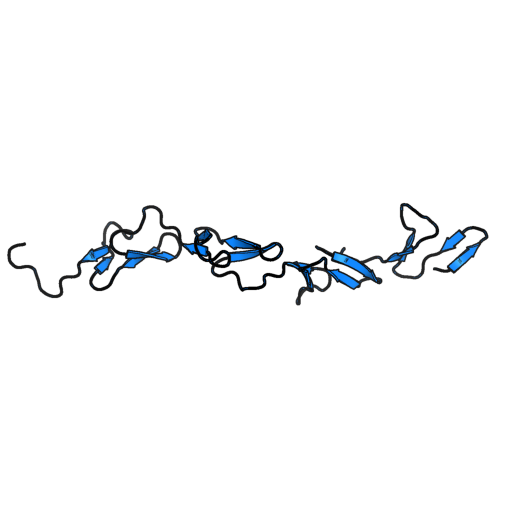17.544 1.00 92.75 90 TRP A N 1
ATOM 685 C CA . TRP A 1 90 ? -2.676 -11.293 17.270 1.00 92.75 90 TRP A CA 1
ATOM 686 C C . TRP A 1 90 ? -2.724 -11.621 15.778 1.00 92.75 90 TRP A C 1
ATOM 688 O O . TRP A 1 90 ? -2.350 -12.719 15.377 1.00 92.75 90 TRP A O 1
ATOM 698 N N . ASP A 1 91 ? -3.202 -10.684 14.960 1.00 94.25 91 ASP A N 1
ATOM 699 C CA . ASP A 1 91 ? -3.423 -10.888 13.532 1.00 94.25 91 ASP A CA 1
ATOM 700 C C . ASP A 1 91 ? -2.969 -9.659 12.741 1.00 94.25 91 ASP A C 1
ATOM 702 O O . ASP A 1 91 ? -3.640 -8.628 12.700 1.00 94.25 91 ASP A O 1
ATOM 706 N N . SER A 1 92 ? -1.822 -9.775 12.072 1.00 93.19 92 SER A N 1
ATOM 707 C CA . SER A 1 92 ? -1.229 -8.680 11.303 1.00 93.19 92 SER A CA 1
ATOM 708 C C . SER A 1 92 ? -2.064 -8.222 10.107 1.00 93.19 92 SER A C 1
ATOM 710 O O . SER A 1 92 ? -1.773 -7.154 9.568 1.00 93.19 92 SER A O 1
ATOM 712 N N . TYR A 1 93 ? -3.050 -9.020 9.683 1.00 95.81 93 TYR A N 1
ATOM 713 C CA . TYR A 1 93 ? -3.977 -8.698 8.599 1.00 95.81 93 TYR A CA 1
ATOM 714 C C . TYR A 1 93 ? -5.256 -8.020 9.096 1.00 95.81 93 TYR A C 1
ATOM 716 O O . TYR A 1 93 ? -6.109 -7.656 8.291 1.00 95.81 93 TYR A O 1
ATOM 724 N N . LYS A 1 94 ? -5.405 -7.819 10.410 1.00 96.44 94 LYS A N 1
ATOM 725 C CA . LYS A 1 94 ? -6.557 -7.134 10.995 1.00 96.44 94 LYS A CA 1
ATOM 726 C C . LYS A 1 94 ? -6.152 -5.826 11.638 1.00 96.44 94 LYS A C 1
ATOM 728 O O . LYS A 1 94 ? -5.143 -5.731 12.335 1.00 96.44 94 LYS A O 1
ATOM 733 N N . CYS A 1 95 ? -7.009 -4.837 11.457 1.00 96.81 95 CYS A N 1
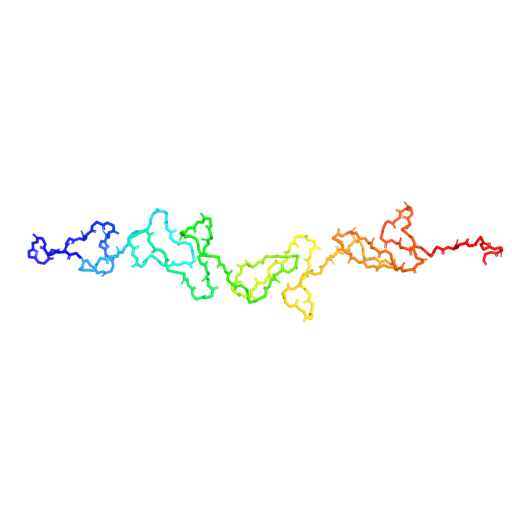ATOM 734 C CA . CYS A 1 95 ? -6.922 -3.560 12.129 1.00 96.81 95 CYS A CA 1
ATOM 735 C C . CYS A 1 95 ? -8.121 -3.403 13.071 1.00 96.81 95 CYS A C 1
ATOM 737 O O . CYS A 1 95 ? -9.280 -3.548 12.668 1.00 96.81 95 CYS A O 1
ATOM 739 N N . SER A 1 96 ? -7.829 -3.155 14.346 1.00 95.94 96 SER A N 1
ATOM 740 C CA . SER A 1 96 ? -8.814 -2.929 15.401 1.00 95.94 96 SER A CA 1
ATOM 741 C C . SER A 1 96 ? -9.150 -1.438 15.489 1.00 95.94 96 SER A C 1
ATOM 743 O O . SER A 1 96 ? -8.233 -0.620 15.415 1.00 95.94 96 SER A O 1
ATOM 745 N N . PRO A 1 97 ? -10.427 -1.061 15.654 1.00 97.12 97 PRO A N 1
ATOM 746 C CA . PRO A 1 97 ? -10.812 0.337 15.820 1.00 97.12 97 PRO A CA 1
ATOM 747 C C . PRO A 1 97 ? -10.273 0.907 17.138 1.00 97.12 97 PRO A C 1
ATOM 749 O O . PRO A 1 97 ? -10.115 0.186 18.127 1.00 97.12 97 PRO A O 1
ATOM 752 N N . VAL A 1 98 ? -10.016 2.212 17.152 1.00 96.62 98 VAL A N 1
ATOM 753 C CA . VAL A 1 98 ? -9.561 2.960 18.326 1.00 96.62 98 VAL A CA 1
ATOM 754 C C . VAL A 1 98 ? -10.662 3.894 18.803 1.00 96.62 98 VAL A C 1
ATOM 756 O O . VAL A 1 98 ? -11.255 4.629 18.017 1.00 96.62 98 VAL A O 1
ATOM 759 N N . CYS A 1 99 ? -10.902 3.894 20.109 1.00 97.06 99 CYS A N 1
ATOM 760 C CA . CYS A 1 99 ? -11.795 4.831 20.773 1.00 97.06 99 CYS A CA 1
ATOM 761 C C . CYS A 1 99 ? -10.973 5.650 21.765 1.00 97.06 99 CYS A C 1
ATOM 763 O O . CYS A 1 99 ? -10.252 5.077 22.588 1.00 97.06 99 CYS A O 1
ATOM 765 N N . ASN A 1 100 ? -11.064 6.975 21.669 1.00 95.31 100 ASN A N 1
ATOM 766 C CA . ASN A 1 100 ? -10.440 7.889 22.614 1.00 95.31 100 ASN A CA 1
ATOM 767 C C . ASN A 1 100 ? -11.476 8.919 23.114 1.00 95.31 100 ASN A C 1
ATOM 769 O O . ASN A 1 100 ? -11.837 9.812 22.346 1.00 95.31 100 ASN A O 1
ATOM 773 N N . PRO A 1 101 ? -11.946 8.825 24.372 1.00 95.44 101 PRO A N 1
ATOM 774 C CA . PRO A 1 101 ? -11.500 7.893 25.413 1.00 95.44 101 PRO A CA 1
ATOM 775 C C . PRO A 1 101 ? -11.904 6.425 25.145 1.00 95.44 101 PRO A C 1
ATOM 777 O O . PRO A 1 101 ? -12.764 6.158 24.306 1.00 95.44 101 PRO A O 1
ATOM 780 N N . PRO A 1 102 ? -11.297 5.445 25.839 1.00 95.69 102 PRO A N 1
ATOM 781 C CA . PRO A 1 102 ? -11.715 4.047 25.749 1.00 95.69 102 PRO A CA 1
ATOM 782 C C . PRO A 1 102 ? -13.170 3.839 26.194 1.00 95.69 102 PRO A C 1
ATOM 784 O O . PRO A 1 102 ? -13.644 4.501 27.117 1.00 95.69 102 PRO A O 1
ATOM 787 N N . CYS A 1 103 ? -13.856 2.871 25.579 1.00 97.12 103 CYS A N 1
ATOM 788 C CA . CYS A 1 103 ? -15.220 2.503 25.956 1.00 97.12 103 CYS A CA 1
ATOM 789 C C . CYS A 1 103 ? -15.268 1.873 27.357 1.00 97.12 103 CYS A C 1
ATOM 791 O O . CYS A 1 103 ? -14.556 0.906 27.632 1.00 97.12 103 CYS A O 1
ATOM 793 N N . VAL A 1 104 ? -16.157 2.360 28.221 1.00 97.50 104 VAL A N 1
ATOM 794 C CA . VAL A 1 104 ? -16.426 1.777 29.544 1.00 97.50 104 VAL A CA 1
ATOM 795 C C . VAL A 1 104 ? -17.654 0.871 29.449 1.00 97.50 104 VAL A C 1
ATOM 797 O O . VAL A 1 104 ? -18.711 1.320 29.016 1.00 97.50 104 VAL A O 1
ATOM 800 N N . ASN A 1 105 ? -17.529 -0.398 29.861 1.00 96.75 105 ASN A N 1
ATOM 801 C CA . ASN A 1 105 ? -18.564 -1.444 29.724 1.00 96.75 105 ASN A CA 1
ATOM 802 C C . ASN A 1 105 ? -19.065 -1.653 28.281 1.00 96.75 105 ASN A C 1
ATOM 804 O O . ASN A 1 105 ? -20.229 -1.983 28.034 1.00 96.75 105 ASN A O 1
ATOM 808 N N . GLY A 1 106 ? -18.169 -1.471 27.320 1.00 96.50 106 GLY A N 1
ATOM 809 C CA . GLY A 1 106 ? -18.427 -1.738 25.917 1.00 96.50 106 GLY A CA 1
ATOM 810 C C . GLY A 1 106 ? -17.135 -2.017 25.169 1.00 96.50 106 GLY A C 1
ATOM 811 O O . GLY A 1 106 ? -16.043 -1.991 25.736 1.00 96.50 106 GLY A O 1
ATOM 812 N N . ILE A 1 107 ? -17.273 -2.266 23.876 1.00 96.00 107 ILE A N 1
ATOM 813 C CA . ILE A 1 107 ? -16.161 -2.438 22.945 1.00 96.00 107 ILE A CA 1
ATOM 814 C C . ILE A 1 107 ? -16.194 -1.345 21.892 1.00 96.00 107 ILE A C 1
ATOM 816 O O . ILE A 1 107 ? -17.260 -0.904 21.466 1.00 96.00 107 ILE A O 1
ATOM 820 N N . CYS A 1 108 ? -15.012 -0.945 21.442 1.00 96.06 108 CYS A N 1
ATOM 821 C CA . CYS A 1 108 ? -14.886 -0.127 2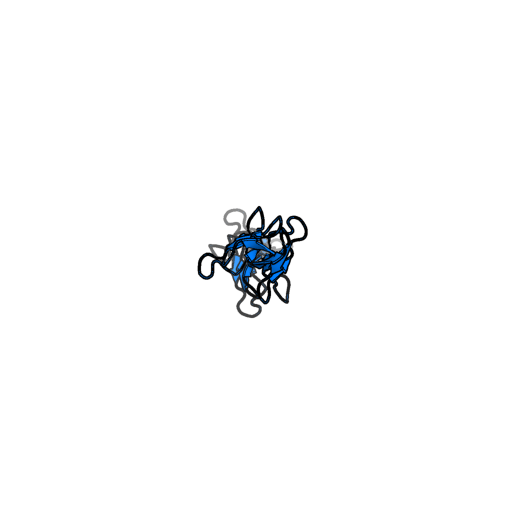0.250 1.00 96.06 108 CYS A CA 1
ATOM 822 C C . CYS A 1 108 ? -15.179 -1.025 19.040 1.00 96.06 108 CYS A C 1
ATOM 824 O O . CYS A 1 108 ? -14.442 -1.984 18.805 1.00 96.06 108 CYS A O 1
ATOM 826 N N . PHE A 1 109 ? -16.271 -0.775 18.317 1.00 94.62 109 PHE A N 1
ATOM 827 C CA . PHE A 1 109 ? -16.630 -1.555 17.119 1.00 94.62 109 PHE A CA 1
ATOM 828 C C . PHE A 1 109 ? -16.367 -0.772 15.824 1.00 94.62 109 PHE A C 1
ATOM 830 O O . PHE A 1 109 ? -16.139 -1.378 14.778 1.00 94.62 109 PHE A O 1
ATOM 837 N N . MET A 1 110 ? -16.306 0.558 15.922 1.00 95.25 110 MET A N 1
ATOM 838 C CA . MET A 1 110 ? -15.828 1.496 14.904 1.00 95.25 110 MET A CA 1
ATOM 839 C C . MET A 1 110 ? -15.018 2.610 15.588 1.00 95.25 110 MET A C 1
ATOM 841 O O . MET A 1 110 ? -15.130 2.766 16.806 1.00 95.25 110 MET A O 1
ATOM 845 N N . PRO A 1 111 ? -14.177 3.367 14.859 1.00 96.94 111 PRO A N 1
ATOM 846 C CA . PRO A 1 111 ? -13.382 4.432 15.455 1.00 96.94 111 PRO A CA 1
ATOM 847 C C . PRO A 1 111 ? -14.260 5.426 16.214 1.00 96.94 111 PRO A C 1
ATOM 849 O O . PRO A 1 111 ? -15.185 6.000 15.650 1.00 96.94 111 PRO A O 1
ATOM 852 N N . ASN A 1 112 ? -13.960 5.623 17.496 1.00 96.12 112 ASN A N 1
ATOM 853 C CA . ASN A 1 112 ? -14.728 6.469 18.415 1.00 96.12 112 ASN A CA 1
ATOM 854 C C . ASN A 1 112 ? -16.217 6.103 18.582 1.00 96.12 112 ASN A C 1
ATOM 856 O O . ASN A 1 112 ? -16.991 6.913 19.091 1.00 96.12 112 ASN A O 1
ATOM 860 N N . GLU A 1 113 ? -16.621 4.880 18.230 1.00 96.00 113 GLU A N 1
ATOM 861 C CA . GLU A 1 113 ? -17.972 4.378 18.471 1.00 96.00 113 GLU A CA 1
ATOM 862 C C . GLU A 1 113 ? -17.965 3.117 19.341 1.00 96.00 113 GLU A C 1
ATOM 864 O O . GLU A 1 113 ? -17.400 2.072 18.998 1.00 96.00 113 GLU A O 1
ATOM 869 N N . CYS A 1 114 ? -18.666 3.209 20.473 1.00 96.56 114 CYS A N 1
ATOM 870 C CA . CYS A 1 114 ? -18.802 2.120 21.428 1.00 96.56 114 CYS A CA 1
ATOM 871 C C . CYS A 1 114 ? -20.077 1.306 21.187 1.00 96.56 114 CYS A C 1
ATOM 873 O O . CYS A 1 114 ? -21.172 1.858 21.041 1.00 96.56 114 CYS A O 1
ATOM 875 N N . ALA A 1 115 ? -19.939 -0.016 21.200 1.00 96.81 115 ALA A N 1
ATOM 876 C CA . ALA A 1 115 ? -21.033 -0.964 21.318 1.00 96.81 115 ALA A CA 1
ATOM 877 C C . ALA A 1 115 ? -21.042 -1.478 22.756 1.00 96.81 115 ALA A C 1
ATOM 879 O O . ALA A 1 115 ? -20.041 -2.003 23.247 1.00 96.81 115 ALA A O 1
ATOM 880 N N . CYS A 1 116 ? -22.163 -1.289 23.441 1.00 96.75 116 CYS A N 1
ATOM 881 C CA . CYS A 1 116 ? -22.300 -1.678 24.835 1.00 96.75 116 CYS A CA 1
ATOM 882 C C . CYS A 1 116 ? -22.386 -3.196 24.988 1.00 96.75 116 CYS A C 1
ATOM 884 O O . CYS A 1 116 ? -22.915 -3.892 24.118 1.00 96.75 116 CYS A O 1
ATOM 886 N N . PHE A 1 117 ? -21.872 -3.713 26.105 1.00 95.88 117 PHE A N 1
ATOM 887 C CA . PHE A 1 117 ? -22.063 -5.118 26.452 1.00 95.88 117 PHE A CA 1
ATOM 888 C C . PHE A 1 117 ? -23.540 -5.439 26.713 1.00 95.88 117 PHE A C 1
ATOM 890 O O . PHE A 1 117 ? -24.375 -4.552 26.894 1.00 95.88 117 PHE A O 1
ATOM 897 N N . SER A 1 118 ? -23.868 -6.732 26.748 1.00 94.31 118 SER A N 1
ATOM 898 C CA . SER A 1 118 ? -25.232 -7.188 27.033 1.00 94.31 118 SER A CA 1
ATOM 899 C C . SER A 1 118 ? -25.755 -6.601 28.347 1.00 94.31 118 SER A C 1
ATOM 901 O O . SER A 1 118 ? -25.056 -6.639 29.356 1.00 94.31 118 SER A O 1
ATOM 903 N N . ASN A 1 119 ? -27.001 -6.118 28.340 1.00 92.25 119 ASN A N 1
ATOM 904 C CA . ASN A 1 119 ? -27.651 -5.401 29.448 1.00 92.25 119 ASN A CA 1
ATOM 905 C C . ASN A 1 119 ? -27.019 -4.046 29.807 1.00 92.25 119 ASN A C 1
ATOM 907 O O . ASN A 1 119 ? -27.258 -3.542 30.900 1.00 92.25 119 ASN A O 1
ATOM 911 N N . TYR A 1 120 ? -26.254 -3.433 28.905 1.00 94.50 120 TYR A N 1
ATOM 912 C CA . TYR A 1 120 ? -25.829 -2.043 29.025 1.00 94.50 120 TYR A CA 1
ATOM 913 C C . TYR A 1 120 ? -26.386 -1.210 27.867 1.00 94.50 120 TYR A C 1
ATOM 915 O O . TYR A 1 120 ? -26.520 -1.689 26.742 1.00 94.50 120 TYR A O 1
ATOM 923 N N . ILE A 1 121 ? -26.683 0.055 28.141 1.00 93.44 121 ILE A N 1
ATOM 924 C CA . ILE A 1 121 ? -27.123 1.054 27.163 1.00 93.44 121 ILE A CA 1
ATOM 925 C C . ILE A 1 121 ? -26.154 2.234 27.153 1.00 93.44 121 ILE A C 1
ATOM 927 O O . ILE A 1 121 ? -25.500 2.516 28.158 1.00 93.44 121 ILE A O 1
ATOM 931 N N . LYS A 1 122 ? -26.049 2.921 26.010 1.00 94.12 122 LYS A N 1
ATOM 932 C CA . LYS A 1 122 ? -25.229 4.134 25.901 1.00 94.12 122 LYS A CA 1
ATOM 933 C C . LYS A 1 122 ? -25.735 5.182 26.885 1.00 94.12 122 LYS A C 1
ATOM 935 O O . LYS A 1 122 ? -26.940 5.418 26.977 1.00 94.12 122 LYS A O 1
ATOM 940 N N . ASP A 1 123 ? -24.810 5.803 27.600 1.00 93.50 123 ASP A N 1
ATOM 941 C CA . ASP A 1 123 ? -25.112 6.967 28.412 1.00 93.50 123 ASP A CA 1
ATOM 942 C C . ASP A 1 123 ? -25.509 8.166 27.533 1.00 93.50 123 ASP A C 1
ATOM 944 O O . ASP A 1 123 ? -25.039 8.310 26.403 1.00 93.50 123 ASP A O 1
ATOM 948 N N . GLN A 1 124 ? -26.402 9.014 28.049 1.00 89.06 124 GLN A N 1
ATOM 949 C CA . GLN A 1 124 ? -26.926 10.167 27.310 1.00 89.06 124 GLN A CA 1
ATOM 950 C C . GLN A 1 124 ? -25.932 11.333 27.239 1.00 89.06 124 GLN A C 1
ATOM 952 O O . GLN A 1 124 ? -25.981 12.107 26.287 1.00 89.06 124 GLN A O 1
ATOM 957 N N . GLU A 1 125 ? -25.035 11.458 28.220 1.00 92.25 125 GLU A N 1
ATOM 958 C CA . GLU A 1 125 ? -24.064 12.554 28.301 1.00 92.25 125 GLU A CA 1
ATOM 959 C C . GLU A 1 125 ? -22.709 12.153 27.708 1.00 92.25 125 GLU A C 1
ATOM 961 O O . GLU A 1 125 ? -22.026 12.976 27.100 1.00 92.25 125 GLU A O 1
ATOM 966 N N . ASN A 1 126 ? -22.321 10.881 27.849 1.00 93.00 126 ASN A N 1
ATOM 967 C CA . ASN A 1 126 ? -21.061 10.357 27.343 1.00 93.00 126 ASN A CA 1
ATOM 968 C C . ASN A 1 126 ? -21.248 9.049 26.563 1.00 93.00 126 ASN A C 1
ATOM 970 O O . ASN A 1 126 ? -21.312 7.961 27.130 1.00 93.00 126 ASN A O 1
ATOM 974 N N . SER A 1 127 ? -21.215 9.140 25.233 1.00 92.62 127 SER A N 1
ATOM 975 C CA . SER A 1 127 ? -21.368 7.995 24.325 1.00 92.62 127 SER A CA 1
ATOM 976 C C . SER A 1 127 ? -20.264 6.928 24.431 1.00 92.62 127 SER A C 1
ATOM 978 O O . SER A 1 127 ? -20.437 5.834 23.887 1.00 92.62 127 SER A O 1
ATOM 980 N N . PHE A 1 128 ? -19.166 7.208 25.147 1.00 95.94 128 PHE A N 1
ATOM 981 C CA . PHE A 1 128 ? -18.115 6.239 25.471 1.00 95.94 128 PHE A CA 1
ATOM 982 C C . PHE A 1 128 ? -18.397 5.430 26.741 1.00 95.94 128 PHE A C 1
ATOM 984 O O . PHE A 1 128 ? -17.687 4.466 27.031 1.00 95.94 128 PHE A O 1
ATOM 991 N N . VAL A 1 129 ? -19.425 5.792 27.508 1.00 96.25 129 VAL A N 1
ATOM 992 C CA . VAL A 1 129 ? -19.819 5.089 28.727 1.00 96.25 129 VAL A CA 1
ATOM 993 C C . VAL A 1 129 ? -21.107 4.325 28.476 1.00 96.25 129 VAL A C 1
ATOM 995 O O . VAL A 1 129 ? -22.131 4.882 28.090 1.00 96.25 129 VAL A O 1
ATOM 998 N N . CYS A 1 130 ? -21.065 3.028 28.742 1.00 95.50 130 CYS A N 1
ATOM 999 C CA . CYS A 1 130 ? -22.236 2.176 28.748 1.00 95.50 130 CYS A CA 1
ATOM 1000 C C . CYS A 1 130 ? -22.690 1.968 30.198 1.00 95.50 130 CYS A C 1
ATOM 1002 O O . CYS A 1 130 ? -21.934 1.470 31.041 1.00 95.50 130 CYS A O 1
ATOM 1004 N N . LYS A 1 131 ? -23.926 2.374 30.501 1.00 93.88 131 LYS A N 1
ATOM 1005 C CA . LYS A 1 131 ? -24.557 2.225 31.820 1.00 93.88 131 LYS A CA 1
ATOM 1006 C C . LYS A 1 131 ? -25.442 0.975 31.847 1.00 93.88 131 LYS A C 1
ATOM 1008 O O . LYS A 1 131 ? -26.019 0.631 30.817 1.00 93.88 131 LYS A O 1
ATOM 1013 N N . PRO A 1 132 ? -25.538 0.271 32.986 1.00 92.31 132 PRO A N 1
ATOM 1014 C CA . PRO A 1 132 ? -26.388 -0.908 33.093 1.00 92.31 132 PRO A CA 1
ATOM 1015 C C . PRO A 1 132 ? -27.852 -0.540 32.822 1.00 92.31 132 PRO A C 1
ATOM 1017 O O . PRO A 1 132 ? -28.347 0.486 33.287 1.00 92.31 132 PRO A O 1
ATOM 1020 N N . HIS A 1 133 ? -28.540 -1.384 32.063 1.00 87.19 133 HIS A N 1
ATOM 1021 C CA . HIS A 1 133 ? -29.965 -1.284 31.788 1.00 87.19 133 HIS A CA 1
ATOM 1022 C C . HIS A 1 133 ? -30.740 -2.112 32.815 1.00 87.19 133 HIS A C 1
ATOM 1024 O O . HIS A 1 133 ? -30.696 -3.344 32.795 1.00 87.19 133 HIS A O 1
ATOM 1030 N N . CYS A 1 134 ? -31.486 -1.445 33.692 1.00 80.88 134 CYS A N 1
ATOM 1031 C CA . CYS A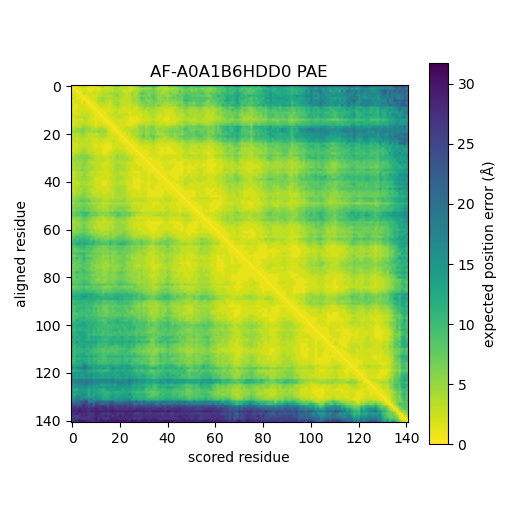 1 134 ? -32.365 -2.110 34.647 1.00 80.88 134 CYS A CA 1
ATOM 1032 C C . CYS A 1 134 ? -33.769 -2.252 34.047 1.00 80.88 134 CYS A C 1
ATOM 1034 O O . CYS A 1 134 ? -34.474 -1.264 33.874 1.00 80.88 134 CYS A O 1
ATOM 1036 N N . SER A 1 135 ? -34.198 -3.483 33.754 1.00 73.94 135 SER A N 1
ATOM 1037 C CA . SER A 1 135 ? -35.553 -3.753 33.240 1.00 73.94 135 SER A CA 1
ATOM 1038 C C . SER A 1 135 ? -36.658 -3.483 34.273 1.00 73.94 135 SER A C 1
ATOM 1040 O O . SER A 1 135 ? -37.812 -3.305 33.901 1.00 73.94 135 SER A O 1
ATOM 1042 N N . ASN A 1 136 ? -36.302 -3.442 35.560 1.00 72.00 136 ASN A N 1
ATOM 1043 C CA . ASN A 1 136 ? -37.167 -3.046 36.666 1.00 72.00 136 ASN A CA 1
ATOM 1044 C C . ASN A 1 136 ? -36.550 -1.827 37.359 1.00 72.00 136 ASN A C 1
ATOM 1046 O O . ASN A 1 136 ? -35.336 -1.789 37.558 1.00 72.00 136 ASN A O 1
ATOM 1050 N N . ASN A 1 137 ? -37.376 -0.860 37.762 1.00 61.31 137 ASN A N 1
ATOM 1051 C CA . ASN A 1 137 ? -36.915 0.263 38.576 1.00 61.31 137 ASN A CA 1
ATOM 1052 C C . ASN A 1 137 ? -36.323 -0.266 39.891 1.00 61.31 137 ASN A C 1
ATOM 1054 O O . ASN A 1 137 ? -36.997 -1.000 40.617 1.00 61.31 137 ASN A O 1
ATOM 1058 N N . CYS A 1 138 ? -35.084 0.114 40.208 1.00 65.56 138 CYS A N 1
ATOM 1059 C CA . CYS A 1 138 ? -34.498 -0.161 41.515 1.00 65.56 138 CYS A CA 1
ATOM 1060 C C . CYS A 1 138 ? -35.303 0.601 42.578 1.00 65.56 138 CYS A C 1
ATOM 1062 O O . CYS A 1 138 ? -35.284 1.831 42.621 1.00 65.56 138 CYS A O 1
ATOM 1064 N N . VAL A 1 139 ? -36.045 -0.118 43.419 1.00 62.16 139 VAL A N 1
ATOM 1065 C CA . VAL A 1 139 ? -36.733 0.475 44.571 1.00 62.16 139 VAL A CA 1
ATOM 1066 C C . VAL A 1 139 ? -35.696 0.655 45.682 1.00 62.16 139 VAL A C 1
ATOM 1068 O O . VAL A 1 139 ? -35.132 -0.329 46.147 1.00 62.16 139 VAL A O 1
ATOM 1071 N N . ASN A 1 140 ? -35.479 1.904 46.106 1.00 59.06 140 ASN A N 1
ATOM 1072 C CA . ASN A 1 140 ? -34.522 2.351 47.137 1.00 59.06 140 ASN A CA 1
ATOM 1073 C C . ASN A 1 140 ? -33.023 2.372 46.780 1.00 59.06 140 ASN A C 1
ATOM 1075 O O . ASN A 1 140 ? -32.220 2.550 47.691 1.00 59.06 140 ASN A O 1
ATOM 1079 N N . GLY A 1 141 ? -32.659 2.309 45.494 1.00 51.44 141 GLY A N 1
ATOM 1080 C CA . GLY A 1 141 ? -31.262 2.458 45.056 1.00 51.44 141 GLY A CA 1
ATOM 1081 C C . GLY A 1 141 ? -30.459 1.176 45.186 1.00 51.44 141 GLY A C 1
ATOM 1082 O O . GLY A 1 141 ? -29.995 0.875 46.305 1.00 51.44 141 GLY A O 1
#

InterPro domains:
  IPR000742 EGF-like domain [SM00181] (24-61)
  IPR000742 EGF-like domain [SM00181] (63-96)
  IPR000742 EGF-like domain [SM00181] (98-131)
  IPR053255 Epidermal growth factor-like domain-containing protein [PTHR24047] (1-141)
  IPR057138 Platelet endothelial aggregation receptor 1-like, EGF domain [PF23301] (23-52)
  IPR057138 Platelet endothelial aggregation receptor 1-like, EGF domain [PF23301] (59-86)
  IPR057138 Platelet endothelial aggregation receptor 1-like, EGF domain [PF23301] (93-122)
  IPR060057 Epidermal growth factor-like protein, EGF domain [PF26673] (129-141)

Sequence (141 aa):
GFCSAPNTCTCYDGYVKNFWDSYKCSPVCNPPCVNGICFMPNECACFSNYIKDQENSFVCKPHCSNNCVNGFCSAPNTCTCYDGYVKNFWDSYKCSPVCNPPCVNGICFMPNECACFSNYIKDQENSFVCKPHCSNNCVNG